Protein AF-A0A5C6ZLE7-F1 (afdb_monomer_lite)

Radius of gyration: 23.98 Å; chains: 1; bounding box: 66×65×38 Å

Sequence (116 aa):
MKNLKNLTRATLFSVCLSIPFMGLMGCSSSDDSDDINTNCGNWSDLFLSQANLYSQASQAYADDPSPANCQNFKSAGLNYIDALEGAIDCVPTANVQGFNAELDQYRAEVNALDCD

pLDDT: mean 79.89, std 19.92, range [38.03, 98.38]

Structure (mmCIF, N/CA/C/O backbone):
data_AF-A0A5C6ZLE7-F1
#
_entry.id   AF-A0A5C6ZLE7-F1
#
loop_
_atom_site.group_PDB
_atom_site.id
_atom_site.type_symbol
_atom_site.label_atom_id
_atom_site.label_alt_id
_atom_site.label_comp_id
_atom_site.label_asym_id
_atom_site.label_entity_id
_atom_site.label_seq_id
_atom_site.pdbx_PDB_ins_code
_atom_site.Cartn_x
_atom_site.Cartn_y
_atom_site.Cartn_z
_atom_site.occupancy
_atom_site.B_iso_or_equiv
_atom_site.auth_seq_id
_atom_site.auth_comp_id
_atom_site.auth_asym_id
_atom_site.auth_atom_id
_atom_site.pdbx_PDB_model_num
ATOM 1 N N . MET A 1 1 ? -47.680 50.247 -3.312 1.00 43.66 1 MET A N 1
ATOM 2 C CA . MET A 1 1 ? -47.291 48.842 -3.564 1.00 43.66 1 MET A CA 1
ATOM 3 C C . MET A 1 1 ? -48.024 47.977 -2.546 1.00 43.66 1 MET A C 1
ATOM 5 O O . MET A 1 1 ? -47.931 48.264 -1.362 1.00 43.66 1 MET A O 1
ATOM 9 N N . LYS A 1 2 ? -48.902 47.074 -3.006 1.00 41.84 2 LYS A N 1
ATOM 10 C CA . LYS A 1 2 ? -49.856 46.327 -2.165 1.00 41.84 2 LYS A CA 1
ATOM 11 C C . LYS A 1 2 ? -49.190 45.097 -1.535 1.00 41.84 2 LYS A C 1
ATOM 13 O O . LYS A 1 2 ? -48.425 44.401 -2.186 1.00 41.84 2 LYS A O 1
ATOM 18 N N . ASN A 1 3 ? -49.540 44.902 -0.269 1.00 38.03 3 ASN A N 1
ATOM 19 C CA . ASN A 1 3 ? -49.089 43.912 0.703 1.00 38.03 3 ASN A CA 1
ATOM 20 C C . ASN A 1 3 ? -49.080 42.439 0.258 1.00 38.03 3 ASN A C 1
ATOM 22 O O . ASN A 1 3 ? -49.985 41.984 -0.443 1.00 38.03 3 ASN A O 1
ATOM 26 N N . LEU A 1 4 ? -48.105 41.715 0.828 1.00 55.41 4 LEU A N 1
ATOM 27 C CA . LEU A 1 4 ? -48.042 40.263 1.017 1.00 55.41 4 LEU A CA 1
ATOM 28 C C . LEU A 1 4 ? -49.401 39.682 1.438 1.00 55.41 4 LEU A C 1
ATOM 30 O O . LEU A 1 4 ? -49.953 40.053 2.476 1.00 55.41 4 LEU A O 1
ATOM 34 N N . LYS A 1 5 ? -49.890 38.701 0.676 1.00 48.62 5 LYS A N 1
ATOM 35 C CA . LYS A 1 5 ? -50.921 37.755 1.109 1.00 48.62 5 LYS A CA 1
ATOM 36 C C . LYS A 1 5 ? -50.508 36.354 0.672 1.00 48.62 5 LYS A C 1
ATOM 38 O O . LYS A 1 5 ? -50.503 36.057 -0.514 1.00 48.62 5 LYS A O 1
ATOM 43 N N . ASN A 1 6 ? -50.140 35.545 1.660 1.00 51.91 6 ASN A N 1
ATOM 44 C CA . ASN A 1 6 ? -50.350 34.101 1.758 1.00 51.91 6 ASN A CA 1
ATOM 45 C C . ASN A 1 6 ? -50.655 33.357 0.443 1.00 51.91 6 ASN A C 1
ATOM 47 O O . ASN A 1 6 ? -51.814 33.267 0.044 1.00 51.91 6 ASN A O 1
ATOM 51 N N . LEU A 1 7 ? -49.643 32.695 -0.123 1.00 51.94 7 LEU A N 1
ATOM 52 C CA . LEU A 1 7 ? -49.847 31.452 -0.867 1.00 51.94 7 LEU A CA 1
ATOM 53 C C . LEU A 1 7 ? -49.132 30.300 -0.141 1.00 51.94 7 LEU A C 1
ATOM 55 O O . LEU A 1 7 ? -47.953 30.028 -0.328 1.00 51.94 7 LEU A O 1
ATOM 59 N N . THR A 1 8 ? -49.882 29.681 0.774 1.00 49.47 8 THR A N 1
ATOM 60 C CA . THR A 1 8 ? -50.100 28.223 0.830 1.00 49.47 8 THR A CA 1
ATOM 61 C C . THR A 1 8 ? -48.917 27.304 0.485 1.00 49.47 8 THR A C 1
ATOM 63 O O . THR A 1 8 ? -48.826 26.764 -0.610 1.00 49.47 8 THR A O 1
ATOM 66 N N . ARG A 1 9 ? -48.045 27.056 1.468 1.00 51.81 9 ARG A N 1
ATOM 67 C CA . ARG A 1 9 ? -47.909 25.792 2.240 1.00 51.81 9 ARG A CA 1
ATOM 68 C C . ARG A 1 9 ? -48.429 24.468 1.612 1.00 51.81 9 ARG A C 1
ATOM 70 O O . ARG A 1 9 ? -49.032 23.680 2.335 1.00 51.81 9 ARG A O 1
ATOM 77 N N . ALA A 1 10 ? -48.229 24.195 0.318 1.00 52.00 10 ALA A N 1
ATOM 78 C CA . ALA A 1 10 ? -48.671 22.917 -0.272 1.00 52.00 10 ALA A CA 1
ATOM 79 C C . ALA A 1 10 ? -47.882 22.371 -1.482 1.00 52.00 10 ALA A C 1
ATOM 81 O O . ALA A 1 10 ? -48.282 21.341 -2.014 1.00 52.00 10 ALA A O 1
ATOM 82 N N . THR A 1 11 ? -46.772 22.975 -1.927 1.00 54.91 11 THR A N 1
ATOM 83 C CA . THR A 1 11 ? -46.127 22.502 -3.176 1.00 54.91 11 THR A CA 1
ATOM 84 C C . THR A 1 11 ? -44.617 22.741 -3.238 1.00 54.91 11 THR A C 1
ATOM 86 O O . THR A 1 11 ? -44.093 23.265 -4.209 1.00 54.91 11 THR A O 1
ATOM 89 N N . LEU A 1 12 ? -43.891 22.341 -2.194 1.00 52.00 12 LEU A N 1
ATOM 90 C CA . LEU A 1 12 ? -42.432 22.136 -2.258 1.00 52.00 12 LEU A CA 1
ATOM 91 C C . LEU A 1 12 ? -42.065 20.796 -1.598 1.00 52.00 12 LEU A C 1
ATOM 93 O O . LEU A 1 12 ? -41.120 20.679 -0.831 1.00 52.00 12 LEU A O 1
ATOM 97 N N . PHE A 1 13 ? -42.872 19.776 -1.882 1.00 55.38 13 PHE A N 1
ATOM 98 C CA . PHE A 1 13 ? -42.475 18.376 -1.798 1.00 55.38 13 PHE A CA 1
ATOM 99 C C . PHE A 1 13 ? -42.141 17.973 -3.233 1.00 55.38 13 PHE A C 1
ATOM 101 O O . PHE A 1 13 ? -43.009 18.129 -4.087 1.00 55.38 13 PHE A O 1
ATOM 108 N N . SER A 1 14 ? -40.916 17.494 -3.478 1.00 56.31 14 SER A N 1
ATOM 109 C CA . SER A 1 14 ? -40.426 16.882 -4.734 1.00 56.31 14 SER A CA 1
ATOM 110 C C . SER A 1 14 ? -39.227 17.578 -5.395 1.00 56.31 14 SER A C 1
ATOM 112 O O . SER A 1 14 ? -39.256 17.843 -6.591 1.00 56.31 14 SER A O 1
ATOM 114 N N . VAL A 1 15 ? -38.137 17.793 -4.646 1.00 57.19 15 VAL A N 1
ATOM 115 C CA . VAL A 1 15 ? -36.763 17.752 -5.201 1.00 57.19 15 VAL A CA 1
ATOM 116 C C . VAL A 1 15 ? -35.833 17.095 -4.165 1.00 57.19 15 VAL A C 1
ATOM 118 O O . VAL A 1 15 ? -34.894 17.694 -3.661 1.00 57.19 15 VAL A O 1
ATOM 121 N N . CYS A 1 16 ? -36.149 15.854 -3.793 1.00 53.69 16 CYS A N 1
ATOM 122 C CA . CYS A 1 16 ? -35.270 14.952 -3.041 1.00 53.69 16 CYS A CA 1
ATOM 123 C C . CYS A 1 16 ? -35.321 13.584 -3.724 1.00 53.69 16 CYS A C 1
ATOM 125 O O . CYS A 1 16 ? -35.961 12.691 -3.192 1.00 53.69 16 CYS A O 1
ATOM 127 N N . LEU A 1 17 ? -34.755 13.444 -4.926 1.00 56.03 17 LEU A N 1
ATOM 128 C CA . LEU A 1 17 ? -34.300 12.159 -5.484 1.00 56.03 17 LEU A CA 1
ATOM 129 C C . LEU A 1 17 ? -33.762 12.380 -6.904 1.00 56.03 17 LEU A C 1
ATOM 131 O O . LEU A 1 17 ? -34.541 12.406 -7.848 1.00 56.03 17 LEU A O 1
ATOM 135 N N . SER A 1 18 ? -32.447 1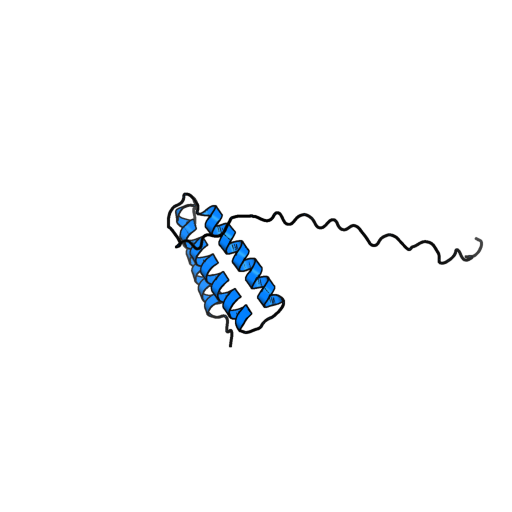2.555 -7.042 1.00 57.97 18 SER A N 1
ATOM 136 C CA . SER A 1 18 ? -31.659 12.089 -8.199 1.00 57.97 18 SER A CA 1
ATOM 137 C C . SER A 1 18 ? -30.250 12.679 -8.132 1.00 57.97 18 SER A C 1
ATOM 139 O O . SER A 1 18 ? -29.890 13.556 -8.916 1.00 57.97 18 SER A O 1
ATOM 141 N N . ILE A 1 19 ? -29.436 12.200 -7.192 1.00 65.81 19 ILE A N 1
ATOM 142 C CA . ILE A 1 19 ? -28.002 12.112 -7.466 1.00 65.81 19 ILE A CA 1
ATOM 143 C C . ILE A 1 19 ? -27.841 10.732 -8.103 1.00 65.81 19 ILE A C 1
ATOM 145 O O . ILE A 1 19 ? -28.008 9.738 -7.392 1.00 65.81 19 ILE A O 1
ATOM 149 N N . PRO A 1 20 ? -27.629 10.615 -9.426 1.00 57.97 20 PRO A N 1
ATOM 150 C CA . PRO A 1 20 ? -27.215 9.344 -9.982 1.00 57.97 20 PRO A CA 1
ATOM 151 C C . PRO A 1 20 ? -25.852 9.015 -9.374 1.00 57.97 20 PRO A C 1
ATOM 153 O O . PRO A 1 20 ? -24.869 9.718 -9.595 1.00 57.97 20 PRO A O 1
ATOM 156 N N . PHE A 1 21 ? -25.854 7.964 -8.558 1.00 59.59 21 PHE A N 1
ATOM 157 C CA . PHE A 1 21 ? -24.700 7.195 -8.123 1.00 59.59 21 PHE A CA 1
ATOM 158 C C . PHE A 1 21 ? -23.900 6.836 -9.383 1.00 59.59 21 PHE A C 1
ATOM 160 O O . PHE A 1 21 ? -24.257 5.916 -10.120 1.00 59.59 21 PHE A O 1
ATOM 167 N N . MET A 1 22 ? -22.909 7.670 -9.714 1.00 57.09 22 MET A N 1
ATOM 168 C CA . MET A 1 22 ? -21.996 7.422 -10.823 1.00 57.09 22 MET A CA 1
ATOM 169 C C . MET A 1 22 ? -21.303 6.098 -10.543 1.00 57.09 22 MET A C 1
ATOM 171 O O . MET A 1 22 ? -20.815 5.864 -9.440 1.00 57.09 22 MET A O 1
ATOM 175 N N . GLY A 1 23 ? -21.386 5.215 -11.535 1.00 54.94 23 GLY A N 1
ATOM 176 C CA . GLY A 1 23 ? -21.125 3.800 -11.389 1.00 54.94 23 GLY A CA 1
ATOM 177 C C . GLY A 1 23 ? -19.780 3.521 -10.743 1.00 54.94 23 GLY A C 1
ATOM 178 O O . GLY A 1 23 ? -18.739 3.988 -11.200 1.00 54.94 23 GLY A O 1
ATOM 179 N N . LEU A 1 24 ? -19.838 2.673 -9.722 1.00 52.28 24 LEU A N 1
ATOM 180 C CA . LEU A 1 24 ? -18.772 1.747 -9.401 1.00 52.28 24 LEU A CA 1
ATOM 181 C C . LEU A 1 24 ? -18.469 0.965 -10.685 1.00 52.28 24 LEU A C 1
ATOM 183 O O . LEU A 1 24 ? -19.144 -0.013 -11.007 1.00 52.28 24 LEU A O 1
ATOM 187 N N . MET A 1 25 ? -17.490 1.427 -11.463 1.00 49.75 25 MET A N 1
ATOM 188 C CA . MET A 1 25 ? -16.789 0.544 -12.382 1.00 49.75 25 MET A CA 1
ATOM 189 C C . MET A 1 25 ? -16.038 -0.442 -11.495 1.00 49.75 25 MET A C 1
ATOM 191 O O . MET A 1 25 ? -14.919 -0.185 -11.062 1.00 49.75 25 MET A O 1
ATOM 195 N N . GLY A 1 26 ? -16.719 -1.534 -11.149 1.00 48.69 26 GLY A N 1
ATOM 196 C CA . GLY A 1 26 ? -16.090 -2.696 -10.558 1.00 48.69 26 GLY A CA 1
ATOM 197 C C . GLY A 1 26 ? -15.046 -3.200 -11.542 1.00 48.69 26 GLY A C 1
ATOM 198 O O . GLY A 1 26 ? -15.386 -3.692 -12.617 1.00 48.69 26 GLY A O 1
ATOM 199 N N . CYS A 1 27 ? -13.776 -3.044 -11.184 1.00 49.69 27 CYS A N 1
ATOM 200 C CA . CYS A 1 27 ? -12.713 -3.839 -11.766 1.00 49.69 27 CYS A CA 1
ATOM 201 C C . CYS A 1 27 ? -12.923 -5.264 -11.236 1.00 49.69 27 CYS A C 1
ATOM 203 O O . CYS A 1 27 ? -12.643 -5.558 -10.078 1.00 49.69 27 CYS A O 1
ATOM 205 N N . SER A 1 28 ? -13.558 -6.110 -12.044 1.00 60.72 28 SER A N 1
ATOM 206 C CA . SER A 1 28 ? -13.678 -7.537 -11.771 1.00 60.72 28 SER A CA 1
ATOM 207 C C . SER A 1 28 ? -12.459 -8.234 -12.366 1.00 60.72 28 SER A C 1
ATOM 209 O O . SER A 1 28 ? -12.337 -8.303 -13.583 1.00 60.72 28 SER A O 1
ATOM 211 N N . SER A 1 29 ? -11.608 -8.763 -11.492 1.00 47.66 29 SER A N 1
ATOM 212 C CA . SER A 1 29 ? -10.749 -9.930 -11.730 1.00 47.66 29 SER A CA 1
ATOM 213 C C . SER A 1 29 ? -10.737 -10.683 -10.402 1.00 47.66 29 SER A C 1
ATOM 215 O O . SER A 1 29 ? -10.300 -10.139 -9.397 1.00 47.66 29 SER A O 1
ATOM 217 N N . SER A 1 30 ? -11.617 -11.678 -10.268 1.00 49.19 30 SER A N 1
ATOM 218 C CA . SER A 1 30 ? -11.292 -13.111 -10.360 1.00 49.19 30 SER A CA 1
ATOM 219 C C . SER A 1 30 ? -10.174 -13.495 -9.395 1.00 49.19 30 SER A C 1
ATOM 221 O O . SER A 1 30 ? -9.028 -13.107 -9.594 1.00 49.19 30 SER A O 1
ATOM 223 N N . ASP A 1 31 ? -10.582 -14.227 -8.355 1.00 63.69 31 ASP A N 1
ATOM 224 C CA . ASP A 1 31 ? -9.728 -14.938 -7.409 1.00 63.69 31 ASP A CA 1
ATOM 225 C C . ASP A 1 31 ? -8.627 -15.688 -8.155 1.00 63.69 31 ASP A C 1
ATOM 227 O O . ASP A 1 31 ? -8.931 -16.553 -8.969 1.00 63.69 31 ASP A O 1
ATOM 231 N N . ASP A 1 32 ? -7.381 -15.368 -7.833 1.00 45.34 32 ASP A N 1
ATOM 232 C CA . ASP A 1 32 ? -6.346 -16.364 -7.594 1.00 45.34 32 ASP A CA 1
ATOM 233 C C . ASP A 1 32 ? -5.286 -15.714 -6.698 1.00 45.34 32 ASP A C 1
ATOM 235 O O . ASP A 1 32 ? -4.710 -14.662 -6.991 1.00 45.34 32 ASP A O 1
ATOM 239 N N . SER A 1 33 ? -5.107 -16.307 -5.521 1.00 56.38 33 SER A N 1
ATOM 240 C CA . SER A 1 33 ? -4.028 -15.989 -4.598 1.00 56.38 33 SER A CA 1
ATOM 241 C C . SER A 1 33 ? -2.733 -16.546 -5.176 1.00 56.38 33 SER A C 1
ATOM 243 O O . SER A 1 33 ? -2.332 -17.656 -4.828 1.00 56.38 33 SER A O 1
ATOM 245 N N . ASP A 1 34 ? -2.116 -15.791 -6.076 1.00 43.50 34 ASP A N 1
ATOM 246 C CA . ASP A 1 34 ? -0.844 -16.156 -6.677 1.00 43.50 34 ASP A CA 1
ATOM 247 C C . ASP A 1 34 ? 0.295 -15.323 -6.088 1.00 43.50 34 ASP A C 1
ATOM 249 O O . ASP A 1 34 ? 0.241 -14.094 -6.007 1.00 43.50 34 ASP A O 1
ATOM 253 N N . ASP A 1 35 ? 1.318 -16.063 -5.661 1.00 48.16 35 ASP A N 1
ATOM 254 C CA . ASP A 1 35 ? 2.692 -15.637 -5.410 1.00 48.16 35 ASP A CA 1
ATOM 255 C C . ASP A 1 35 ? 3.066 -14.451 -6.315 1.00 48.16 35 ASP A C 1
ATOM 257 O O . ASP A 1 35 ? 2.804 -14.502 -7.522 1.00 48.16 35 ASP A O 1
ATOM 261 N N . ILE A 1 36 ? 3.668 -13.394 -5.753 1.00 54.91 36 ILE A N 1
ATOM 262 C CA . ILE A 1 36 ? 4.099 -12.197 -6.495 1.00 54.91 36 ILE A CA 1
ATOM 263 C C . ILE A 1 36 ? 5.170 -12.626 -7.506 1.00 54.91 36 ILE A C 1
ATOM 265 O O . ILE A 1 36 ? 6.373 -12.643 -7.249 1.00 54.91 36 ILE A O 1
ATOM 269 N N . ASN A 1 37 ? 4.701 -13.058 -8.671 1.00 50.66 37 ASN A N 1
ATOM 270 C CA . ASN A 1 37 ? 5.507 -13.512 -9.779 1.00 50.66 37 ASN A CA 1
ATOM 271 C C . ASN A 1 37 ? 6.023 -12.270 -10.499 1.00 50.66 37 ASN A C 1
ATOM 273 O O . ASN A 1 37 ? 5.246 -11.438 -10.964 1.00 50.66 37 ASN A O 1
ATOM 277 N N . THR A 1 38 ? 7.341 -12.171 -10.631 1.00 56.81 38 THR A N 1
ATOM 278 C CA . THR A 1 38 ? 8.098 -11.102 -11.308 1.00 56.81 38 THR A CA 1
ATOM 279 C C . THR A 1 38 ? 7.890 -11.088 -12.836 1.00 56.81 38 THR A C 1
ATOM 281 O O . THR A 1 38 ? 8.750 -10.661 -13.605 1.00 56.81 38 THR A O 1
ATOM 284 N N . ASN A 1 39 ? 6.752 -11.592 -13.318 1.00 67.25 39 ASN A N 1
ATOM 285 C CA . ASN A 1 39 ? 6.422 -11.687 -14.728 1.00 67.25 39 ASN A CA 1
ATOM 286 C C . ASN A 1 39 ? 5.646 -10.441 -15.167 1.00 67.25 39 ASN A C 1
ATOM 288 O O . ASN A 1 39 ? 4.471 -10.271 -14.856 1.00 67.25 39 ASN A O 1
ATOM 292 N N . CYS A 1 40 ? 6.274 -9.593 -15.979 1.00 79.31 40 CYS A N 1
ATOM 293 C CA . CYS A 1 40 ? 5.662 -8.376 -16.517 1.00 79.31 40 CYS A CA 1
ATOM 294 C C . CYS A 1 40 ? 4.427 -8.598 -17.411 1.00 79.31 40 CYS A C 1
ATOM 296 O O . CYS A 1 40 ? 3.881 -7.634 -17.943 1.00 79.31 40 CYS A O 1
ATOM 298 N N . GLY A 1 41 ? 3.973 -9.838 -17.600 1.00 81.88 41 GLY A N 1
ATOM 299 C CA . GLY A 1 41 ? 2.742 -10.151 -18.320 1.00 81.88 41 GLY A CA 1
ATOM 300 C C . GLY A 1 41 ? 1.457 -9.712 -17.608 1.00 81.88 41 GLY A C 1
ATOM 301 O O . GLY A 1 41 ? 0.478 -9.440 -18.296 1.00 81.88 41 GLY A O 1
ATOM 302 N N . ASN A 1 42 ? 1.447 -9.621 -16.272 1.00 85.44 42 ASN A N 1
ATOM 303 C CA . ASN A 1 42 ? 0.239 -9.328 -15.482 1.00 85.44 42 ASN A CA 1
ATOM 304 C C . ASN A 1 42 ? 0.453 -8.301 -14.354 1.00 85.44 42 ASN A C 1
ATOM 306 O O . ASN A 1 42 ? -0.387 -8.193 -13.460 1.00 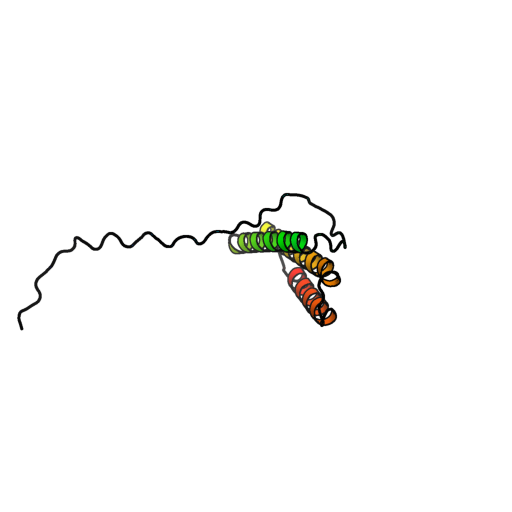85.44 42 ASN A O 1
ATOM 310 N N . TRP A 1 43 ? 1.541 -7.520 -14.389 1.00 85.94 43 TRP A N 1
ATOM 311 C CA . TRP A 1 43 ? 1.867 -6.564 -13.318 1.00 85.94 43 TRP A CA 1
ATOM 312 C C . TRP A 1 43 ? 0.728 -5.570 -13.042 1.00 85.94 43 TRP A C 1
ATOM 314 O O . TRP A 1 43 ? 0.477 -5.229 -11.889 1.00 85.94 43 TRP A O 1
ATOM 324 N N . SER A 1 44 ? 0.009 -5.131 -14.083 1.00 87.75 44 SER A N 1
ATOM 325 C CA . SER A 1 44 ? -1.093 -4.176 -13.945 1.00 87.75 44 SER A CA 1
ATOM 326 C C . SER A 1 44 ? -2.280 -4.773 -13.200 1.00 87.75 44 SER A C 1
ATOM 328 O O . SER A 1 44 ? -2.885 -4.091 -12.379 1.00 87.75 44 SER A O 1
ATOM 330 N N . ASP A 1 45 ? -2.593 -6.042 -13.457 1.00 88.94 45 ASP A N 1
ATOM 331 C CA . ASP A 1 45 ? -3.718 -6.730 -12.827 1.00 88.94 45 ASP A CA 1
ATOM 332 C C . ASP A 1 45 ? -3.407 -7.035 -11.359 1.00 88.94 45 ASP A C 1
ATOM 334 O O . ASP A 1 45 ? -4.252 -6.812 -10.492 1.00 88.94 45 ASP A O 1
ATOM 338 N N . LEU A 1 46 ? -2.171 -7.458 -11.064 1.00 85.38 46 LEU A N 1
ATOM 339 C CA . LEU A 1 46 ? -1.695 -7.675 -9.695 1.00 85.38 46 LEU A CA 1
ATOM 340 C C . LEU A 1 46 ? -1.738 -6.379 -8.878 1.00 85.38 46 LEU A C 1
ATOM 342 O O . LEU A 1 46 ? -2.313 -6.350 -7.789 1.00 85.38 46 LEU A O 1
ATOM 346 N N . PHE A 1 47 ? -1.197 -5.292 -9.433 1.00 88.25 47 PHE A N 1
ATOM 347 C CA . PHE A 1 47 ? -1.243 -3.969 -8.817 1.00 88.25 47 PHE A CA 1
ATOM 348 C C . PHE A 1 47 ? -2.685 -3.506 -8.553 1.00 88.25 47 PHE A C 1
ATOM 350 O O . PHE A 1 47 ? -3.000 -3.087 -7.439 1.00 88.25 47 PHE A O 1
ATOM 357 N N . LEU A 1 48 ? -3.578 -3.606 -9.547 1.00 92.12 48 LEU A N 1
ATOM 358 C CA . LEU A 1 48 ? -4.978 -3.188 -9.408 1.00 92.12 48 LEU A CA 1
ATOM 359 C C . LEU A 1 48 ? -5.735 -4.033 -8.379 1.00 92.12 48 LEU A C 1
ATOM 361 O O . LEU A 1 48 ? -6.527 -3.491 -7.603 1.00 92.12 48 LEU A O 1
ATOM 365 N N . SER A 1 49 ? -5.476 -5.342 -8.350 1.00 94.31 49 SER A N 1
ATOM 366 C CA . SER A 1 49 ? -6.070 -6.260 -7.379 1.00 94.31 49 SER A CA 1
ATOM 367 C C . SER A 1 49 ? -5.687 -5.867 -5.949 1.00 94.31 49 SER A C 1
ATOM 369 O O . SER A 1 49 ? -6.566 -5.631 -5.112 1.00 94.31 49 SER A O 1
ATOM 371 N N . GLN A 1 50 ? -4.391 -5.664 -5.682 1.00 95.31 50 GLN A N 1
ATOM 372 C CA . GLN A 1 50 ? -3.934 -5.254 -4.351 1.00 95.31 50 GLN A CA 1
ATOM 373 C C . GLN A 1 50 ? -4.385 -3.834 -3.979 1.00 95.31 50 GLN A C 1
ATOM 375 O O . GLN A 1 50 ? -4.761 -3.600 -2.831 1.00 95.31 50 GLN A O 1
ATOM 380 N N . ALA A 1 51 ? -4.448 -2.897 -4.934 1.00 95.81 51 ALA A N 1
ATOM 381 C CA . ALA A 1 51 ? -4.980 -1.553 -4.690 1.00 95.81 51 ALA A CA 1
ATOM 382 C C . ALA A 1 51 ? -6.441 -1.593 -4.207 1.00 95.81 51 ALA A C 1
ATOM 384 O O . ALA A 1 51 ? -6.828 -0.873 -3.282 1.00 95.81 51 ALA A O 1
ATOM 385 N N . ASN A 1 52 ? -7.259 -2.457 -4.816 1.00 97.38 52 ASN A N 1
ATOM 386 C CA . ASN A 1 52 ? -8.656 -2.631 -4.437 1.00 97.38 52 ASN A CA 1
ATOM 387 C C . ASN A 1 52 ? -8.799 -3.286 -3.054 1.00 97.38 52 ASN A C 1
ATOM 389 O O . ASN A 1 52 ? -9.648 -2.869 -2.263 1.00 97.38 52 ASN A O 1
ATOM 393 N N . LEU A 1 53 ? -7.973 -4.287 -2.736 1.00 97.56 53 LEU A N 1
ATOM 394 C CA . LEU A 1 53 ? -7.948 -4.908 -1.406 1.00 97.56 53 LEU A CA 1
ATOM 395 C C . LEU A 1 53 ? -7.533 -3.904 -0.326 1.00 97.56 53 LEU A C 1
ATOM 397 O O . LEU A 1 53 ? -8.203 -3.796 0.703 1.00 97.56 53 LEU A O 1
ATOM 401 N N . TYR A 1 54 ? -6.496 -3.107 -0.587 1.00 97.94 54 TYR A N 1
ATOM 402 C CA . TYR A 1 54 ? -6.059 -2.051 0.320 1.00 97.94 54 TYR A CA 1
ATOM 403 C C . TYR A 1 54 ? -7.141 -0.983 0.536 1.00 97.94 54 TYR A C 1
ATOM 405 O O . TYR A 1 54 ? -7.420 -0.604 1.675 1.00 97.94 54 TYR A O 1
ATOM 413 N N . SER A 1 55 ? -7.827 -0.548 -0.528 1.00 97.94 55 SER A N 1
ATOM 414 C CA . SER A 1 55 ? -8.935 0.413 -0.426 1.00 97.94 55 SER A CA 1
ATOM 415 C C . SER A 1 55 ? -10.115 -0.120 0.396 1.00 97.94 55 SER A C 1
ATOM 417 O O . SER A 1 55 ? -10.702 0.624 1.186 1.00 97.94 55 SER A O 1
ATOM 419 N N . GLN A 1 56 ? -10.457 -1.402 0.246 1.00 98.19 56 GLN A N 1
ATOM 420 C CA . GLN A 1 56 ? -11.506 -2.046 1.042 1.00 98.19 56 GLN A CA 1
ATOM 421 C C . GLN A 1 56 ? -11.106 -2.168 2.514 1.00 98.19 56 GLN A C 1
ATOM 423 O O . GLN A 1 56 ? -11.898 -1.830 3.392 1.00 98.19 56 GLN A O 1
ATOM 428 N N . ALA A 1 57 ? -9.873 -2.597 2.795 1.00 97.94 57 ALA A N 1
ATOM 429 C CA . ALA A 1 57 ? -9.373 -2.705 4.163 1.00 97.94 57 ALA A CA 1
ATOM 430 C C . ALA A 1 57 ? -9.287 -1.330 4.850 1.00 97.94 57 ALA A C 1
ATOM 432 O O . ALA A 1 57 ? -9.612 -1.208 6.029 1.00 97.94 57 ALA A O 1
ATOM 433 N N . SER A 1 58 ? -8.928 -0.284 4.096 1.00 97.81 58 SER A N 1
ATOM 434 C CA . SER A 1 58 ? -8.931 1.104 4.569 1.00 97.81 58 SER A CA 1
ATOM 435 C C . SER A 1 58 ? -10.326 1.568 4.985 1.00 97.81 58 SER A C 1
ATOM 437 O O . SER A 1 58 ? -10.484 2.126 6.068 1.00 97.81 58 SER A O 1
ATOM 439 N N . GLN A 1 59 ? -11.342 1.297 4.159 1.00 98.25 59 GLN A N 1
ATOM 440 C CA . GLN A 1 59 ? -12.735 1.616 4.484 1.00 98.25 59 GLN A CA 1
ATOM 441 C C . GLN A 1 59 ? -13.219 0.830 5.705 1.00 98.25 59 GLN A C 1
ATOM 443 O O . GLN A 1 59 ? -13.770 1.425 6.624 1.00 98.25 59 GLN A O 1
ATOM 448 N N . ALA A 1 60 ? -12.936 -0.475 5.769 1.00 98.31 60 ALA A N 1
ATOM 449 C CA . ALA A 1 60 ? -13.315 -1.308 6.909 1.00 98.31 60 ALA A CA 1
ATOM 450 C C . ALA A 1 60 ? -12.713 -0.804 8.232 1.00 98.31 60 ALA A C 1
ATOM 452 O O . ALA A 1 60 ? -13.409 -0.762 9.242 1.00 98.31 60 ALA A O 1
ATOM 453 N N . TYR A 1 61 ? -11.445 -0.379 8.226 1.00 98.19 61 TYR A N 1
ATOM 454 C CA . TYR A 1 61 ? -10.803 0.204 9.405 1.00 98.19 61 TYR A CA 1
ATOM 455 C C . TYR A 1 61 ? -11.346 1.596 9.759 1.00 98.19 61 TYR A C 1
ATOM 457 O O . TYR A 1 61 ? -11.488 1.919 10.936 1.00 98.19 61 TYR A O 1
ATOM 465 N N . ALA A 1 62 ? -11.681 2.416 8.760 1.00 97.94 62 ALA A N 1
ATOM 466 C CA . ALA A 1 62 ? -12.305 3.717 8.989 1.00 97.94 62 ALA A CA 1
ATOM 467 C C . ALA A 1 62 ? -13.716 3.592 9.594 1.00 97.94 62 ALA A C 1
ATOM 469 O O . ALA A 1 62 ? -14.086 4.399 10.448 1.00 97.94 62 ALA A O 1
ATOM 470 N N . ASP A 1 63 ? -14.479 2.585 9.163 1.00 98.38 63 ASP A N 1
ATOM 471 C CA . ASP A 1 63 ? -15.831 2.309 9.653 1.00 98.38 63 ASP A CA 1
ATOM 472 C C . ASP A 1 63 ? -15.820 1.646 11.042 1.00 98.38 63 ASP A C 1
ATOM 474 O O . ASP A 1 63 ? -16.637 1.988 11.901 1.00 98.38 63 ASP A O 1
ATOM 478 N N . ASP A 1 64 ? -14.890 0.716 11.276 1.00 98.06 64 ASP A N 1
ATOM 479 C CA . ASP A 1 64 ? -14.684 0.034 12.555 1.00 98.06 64 ASP A CA 1
ATOM 480 C C . ASP A 1 64 ? -13.179 -0.112 12.855 1.00 98.06 64 ASP A C 1
ATOM 482 O O . ASP A 1 64 ? -12.537 -1.038 12.344 1.00 98.06 64 ASP A O 1
ATOM 486 N N . PRO A 1 65 ? -12.602 0.747 13.716 1.00 96.88 65 PRO A N 1
ATOM 487 C CA . PRO A 1 65 ? -11.182 0.721 14.049 1.00 96.88 65 PRO A CA 1
ATOM 488 C C . PRO A 1 65 ? -10.838 -0.353 15.093 1.00 96.88 65 PRO A C 1
ATOM 490 O O . PRO A 1 65 ? -10.089 -0.112 16.039 1.00 96.88 65 PRO A O 1
ATOM 493 N N . SER A 1 66 ? -11.406 -1.550 14.953 1.00 97.81 66 SER A N 1
ATOM 494 C CA . SER A 1 66 ? -11.077 -2.696 15.795 1.00 97.81 66 SER A CA 1
ATOM 495 C C . SER A 1 66 ? -9.662 -3.221 15.496 1.00 97.81 66 SER A C 1
ATOM 497 O O . SER A 1 66 ? -9.183 -3.087 14.364 1.00 97.81 66 SER A O 1
ATOM 499 N N . PRO A 1 67 ? -8.993 -3.891 16.459 1.00 98.12 67 PRO A N 1
ATOM 500 C CA . PRO A 1 67 ? -7.683 -4.511 16.232 1.00 98.12 67 PRO A CA 1
ATOM 501 C C . PRO A 1 67 ? -7.649 -5.417 14.996 1.00 98.12 67 PRO A C 1
ATOM 503 O O . PRO A 1 67 ? -6.696 -5.397 14.225 1.00 98.12 67 PRO A O 1
ATOM 506 N N . ALA A 1 68 ? -8.727 -6.167 14.747 1.00 98.00 68 ALA A N 1
ATOM 507 C CA . ALA A 1 68 ? -8.839 -7.034 13.577 1.00 98.00 68 ALA A CA 1
ATOM 508 C C . ALA A 1 68 ? -8.809 -6.245 12.256 1.00 98.00 68 ALA A C 1
ATOM 510 O O . ALA A 1 68 ? -8.069 -6.611 11.341 1.00 98.00 68 ALA A O 1
ATOM 511 N N . ASN A 1 69 ? -9.564 -5.146 12.160 1.00 98.25 69 ASN A N 1
ATOM 512 C CA . ASN A 1 69 ? -9.571 -4.312 10.959 1.00 98.25 69 ASN A CA 1
ATOM 513 C C . ASN A 1 69 ? -8.273 -3.513 10.807 1.00 98.25 69 ASN A C 1
ATOM 515 O O . ASN A 1 69 ? -7.810 -3.347 9.681 1.00 98.25 69 ASN A O 1
ATOM 519 N N . CYS A 1 70 ? -7.644 -3.094 11.911 1.00 98.25 70 CYS A N 1
ATOM 520 C CA . CYS A 1 70 ? -6.313 -2.485 11.889 1.00 98.25 70 CYS A CA 1
ATOM 521 C C . CYS A 1 70 ? -5.273 -3.446 11.300 1.00 98.25 70 CYS A C 1
ATOM 523 O O . CYS A 1 70 ? -4.546 -3.085 10.375 1.00 98.25 70 CYS A O 1
ATOM 525 N N . GLN A 1 71 ? -5.244 -4.698 11.772 1.00 98.19 71 GLN A N 1
ATOM 526 C CA . GLN A 1 71 ? -4.325 -5.720 11.260 1.00 98.19 71 GLN A CA 1
ATOM 527 C C . GLN A 1 71 ? -4.600 -6.052 9.789 1.00 98.19 71 GLN A C 1
AT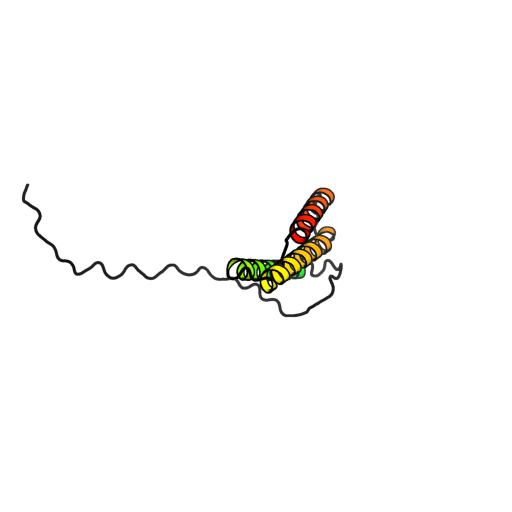OM 529 O O . GLN A 1 71 ? -3.664 -6.191 9.002 1.00 98.19 71 GLN A O 1
ATOM 534 N N . ASN A 1 72 ? -5.874 -6.124 9.391 1.00 98.00 72 ASN A N 1
ATOM 535 C CA . ASN A 1 72 ? -6.248 -6.326 7.993 1.00 98.00 72 ASN A CA 1
ATOM 536 C C . ASN A 1 72 ? -5.786 -5.156 7.106 1.00 98.00 72 ASN A C 1
ATOM 538 O O . ASN A 1 72 ? -5.196 -5.372 6.051 1.00 98.00 72 ASN A O 1
ATOM 542 N N . PHE A 1 73 ? -5.991 -3.916 7.556 1.00 97.94 73 P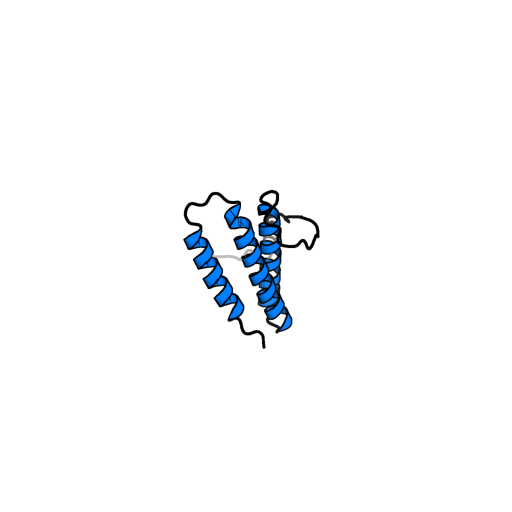HE A N 1
ATOM 543 C CA . PHE A 1 73 ? -5.518 -2.716 6.867 1.00 97.94 73 PHE A CA 1
ATOM 544 C C . PHE A 1 73 ? -3.992 -2.692 6.734 1.00 97.94 73 PHE A C 1
ATOM 546 O O . PHE A 1 73 ? -3.477 -2.468 5.636 1.00 97.94 73 PHE A O 1
ATOM 553 N N . LYS A 1 74 ? -3.271 -3.009 7.815 1.00 98.06 74 LYS A N 1
ATOM 554 C CA . LYS A 1 74 ? -1.809 -3.128 7.826 1.00 98.06 74 LYS A CA 1
ATOM 555 C C . LYS A 1 74 ? -1.319 -4.175 6.826 1.00 98.06 74 LYS A C 1
ATOM 557 O O . LYS A 1 74 ? -0.465 -3.877 5.995 1.00 98.06 74 LYS A O 1
ATOM 562 N N . SER A 1 75 ? -1.886 -5.381 6.865 1.00 97.69 75 SER A N 1
ATOM 563 C CA . SER A 1 75 ? -1.514 -6.464 5.950 1.00 97.69 75 SER A CA 1
ATOM 564 C C . SER A 1 75 ? -1.811 -6.114 4.492 1.00 97.69 75 SER A C 1
ATOM 566 O O . SER A 1 75 ? -0.967 -6.347 3.631 1.00 97.69 75 SER A O 1
ATOM 568 N N . ALA A 1 76 ? -2.981 -5.538 4.204 1.00 97.75 76 ALA A N 1
ATOM 569 C CA . ALA A 1 76 ? -3.344 -5.137 2.849 1.00 97.75 76 ALA A CA 1
ATOM 570 C C . ALA A 1 76 ? -2.429 -4.020 2.318 1.00 97.75 76 ALA A C 1
ATOM 572 O O . ALA A 1 76 ? -2.086 -4.020 1.138 1.00 97.75 76 ALA A O 1
ATOM 573 N N . GLY A 1 77 ? -1.990 -3.103 3.189 1.00 96.94 77 GLY A N 1
ATOM 574 C CA . GLY A 1 77 ? -1.012 -2.071 2.846 1.00 96.94 77 GLY A CA 1
ATOM 575 C C . GLY A 1 77 ? 0.345 -2.657 2.461 1.00 96.94 77 GLY A C 1
ATOM 576 O O . GLY A 1 77 ? 0.898 -2.278 1.433 1.00 96.94 77 GLY A O 1
ATOM 577 N N . LEU A 1 78 ? 0.855 -3.628 3.227 1.00 97.31 78 LEU A N 1
ATOM 578 C CA . LEU A 1 78 ? 2.118 -4.306 2.904 1.00 97.31 78 LEU A CA 1
ATOM 579 C C . LEU A 1 78 ? 2.037 -5.071 1.575 1.00 97.31 78 LEU A C 1
ATOM 581 O O . LEU A 1 78 ? 2.920 -4.909 0.739 1.00 97.31 78 LEU A O 1
ATOM 585 N N . ASN A 1 79 ? 0.949 -5.807 1.332 1.00 96.06 79 ASN A N 1
ATOM 586 C CA . ASN A 1 79 ? 0.757 -6.530 0.069 1.00 96.06 79 ASN A CA 1
ATOM 587 C C . ASN A 1 79 ? 0.680 -5.582 -1.140 1.00 96.06 79 ASN A C 1
ATOM 589 O O . ASN A 1 79 ? 1.161 -5.900 -2.228 1.00 96.06 79 ASN A O 1
ATOM 593 N N . TYR A 1 80 ? 0.075 -4.405 -0.961 1.00 95.31 80 TYR A N 1
ATOM 594 C CA . TYR A 1 80 ? 0.025 -3.382 -2.002 1.00 95.31 80 TYR A CA 1
ATOM 595 C C . TYR A 1 80 ? 1.412 -2.806 -2.319 1.00 95.31 80 TYR A C 1
ATOM 597 O O . TYR A 1 80 ? 1.734 -2.608 -3.492 1.00 95.31 80 TYR A O 1
ATOM 605 N N . ILE A 1 81 ? 2.251 -2.596 -1.299 1.00 95.56 81 ILE A N 1
ATOM 606 C CA . ILE A 1 81 ? 3.652 -2.189 -1.478 1.00 95.56 81 ILE A CA 1
ATOM 607 C C . ILE A 1 81 ? 4.433 -3.279 -2.218 1.00 95.56 81 ILE A C 1
ATOM 609 O O . ILE A 1 81 ? 5.100 -2.969 -3.201 1.00 95.56 81 ILE A O 1
ATOM 613 N N . ASP A 1 82 ? 4.295 -4.545 -1.818 1.00 93.44 82 ASP A N 1
ATOM 614 C CA . ASP A 1 82 ? 4.978 -5.665 -2.480 1.00 93.44 82 ASP A CA 1
ATOM 615 C C . ASP A 1 82 ? 4.587 -5.766 -3.972 1.00 93.44 82 ASP A C 1
ATOM 617 O O . ASP A 1 82 ? 5.431 -6.003 -4.838 1.00 93.44 82 ASP A O 1
ATOM 621 N N . ALA A 1 83 ? 3.311 -5.536 -4.307 1.00 92.19 83 ALA A N 1
ATOM 622 C CA . ALA A 1 83 ? 2.854 -5.520 -5.697 1.00 92.19 83 ALA A CA 1
ATOM 623 C C . ALA A 1 83 ? 3.427 -4.341 -6.504 1.00 92.19 83 ALA A C 1
ATOM 625 O O . ALA A 1 83 ? 3.734 -4.500 -7.687 1.00 92.19 83 ALA A O 1
ATOM 626 N N . LEU A 1 84 ? 3.590 -3.170 -5.881 1.00 91.38 84 LEU A N 1
ATOM 627 C CA . LEU A 1 84 ? 4.243 -2.011 -6.498 1.00 91.38 84 LEU A CA 1
ATOM 628 C C . LEU A 1 84 ? 5.732 -2.268 -6.755 1.00 91.38 84 LEU A C 1
ATOM 630 O O . LEU A 1 84 ? 6.221 -1.954 -7.842 1.00 91.38 84 LEU A O 1
ATOM 634 N N . GLU A 1 85 ? 6.429 -2.880 -5.797 1.00 90.69 85 GLU A N 1
ATOM 635 C CA . GLU A 1 85 ? 7.828 -3.297 -5.948 1.00 90.69 85 GLU A CA 1
ATOM 636 C C . GLU A 1 85 ? 7.977 -4.323 -7.080 1.00 90.69 85 GLU A C 1
ATOM 638 O O . GLU A 1 85 ? 8.838 -4.168 -7.942 1.00 90.69 85 GLU A O 1
ATOM 643 N N . GLY A 1 86 ? 7.094 -5.324 -7.154 1.00 87.75 86 GLY A N 1
ATOM 644 C CA . GLY A 1 86 ? 7.103 -6.312 -8.239 1.00 87.75 86 GLY A CA 1
ATOM 645 C C . GLY A 1 86 ? 6.772 -5.727 -9.620 1.00 87.75 86 GLY A C 1
ATOM 646 O O . GLY A 1 86 ? 7.214 -6.255 -10.641 1.00 87.75 86 GLY A O 1
ATOM 647 N N . ALA A 1 87 ? 6.014 -4.628 -9.672 1.00 88.75 87 ALA A N 1
ATOM 648 C CA . ALA A 1 87 ? 5.646 -3.956 -10.914 1.00 88.75 87 ALA A CA 1
ATOM 649 C C . ALA A 1 87 ? 6.711 -2.974 -11.426 1.00 88.75 87 ALA A C 1
ATOM 651 O O . ALA A 1 87 ? 6.721 -2.666 -12.621 1.00 88.75 87 ALA A O 1
ATOM 652 N N . ILE A 1 88 ? 7.596 -2.463 -10.562 1.00 88.38 88 ILE A N 1
ATOM 653 C CA . ILE A 1 88 ? 8.491 -1.355 -10.924 1.00 88.38 88 ILE A CA 1
ATOM 654 C C . ILE A 1 88 ? 9.473 -1.722 -12.041 1.00 88.38 88 ILE A C 1
ATOM 656 O O . ILE A 1 88 ? 9.745 -0.901 -12.917 1.00 88.38 88 ILE A O 1
ATOM 660 N N . ASP A 1 89 ? 9.922 -2.976 -12.068 1.00 84.50 89 ASP A N 1
ATOM 661 C CA . ASP A 1 89 ? 10.812 -3.503 -13.106 1.00 84.50 89 ASP A CA 1
ATOM 662 C C . ASP A 1 89 ? 10.103 -3.662 -14.464 1.00 84.50 89 ASP A C 1
ATOM 664 O O . ASP A 1 89 ? 10.745 -3.755 -15.513 1.00 84.50 89 ASP A O 1
ATOM 668 N N . CYS A 1 90 ? 8.770 -3.655 -14.461 1.00 86.38 90 CYS A N 1
ATOM 669 C CA . CYS A 1 90 ? 7.929 -3.822 -15.641 1.00 86.38 90 CYS A CA 1
ATOM 670 C C . CYS A 1 90 ? 7.465 -2.498 -16.256 1.00 86.38 90 CYS A C 1
ATOM 672 O O . CYS A 1 90 ? 6.998 -2.478 -17.400 1.00 86.38 90 CYS A O 1
ATOM 674 N N . VAL A 1 91 ? 7.593 -1.389 -15.523 1.00 84.38 91 VAL A N 1
ATOM 675 C CA . VAL A 1 91 ? 7.180 -0.059 -15.971 1.00 84.38 91 VAL A CA 1
ATOM 676 C C . VAL A 1 91 ? 8.415 0.749 -16.370 1.00 84.38 91 VAL A C 1
ATOM 678 O O . VAL A 1 91 ? 9.279 1.001 -15.532 1.00 84.38 91 VAL A O 1
ATOM 681 N N . PRO A 1 92 ? 8.516 1.233 -17.623 1.00 81.94 92 PRO A N 1
ATOM 682 C CA . PRO A 1 92 ? 9.609 2.112 -18.022 1.00 81.94 92 PRO A CA 1
ATOM 683 C C . PRO A 1 92 ? 9.530 3.437 -17.249 1.00 81.94 92 PRO A C 1
ATOM 685 O O . PRO A 1 92 ? 8.773 4.338 -17.612 1.00 81.94 92 PRO A O 1
ATOM 688 N N . THR A 1 93 ? 10.310 3.564 -16.175 1.00 82.81 93 THR A N 1
ATOM 689 C CA . THR A 1 93 ? 10.371 4.770 -15.342 1.00 82.81 93 THR A CA 1
ATOM 690 C C . THR A 1 93 ? 11.795 5.303 -15.243 1.00 82.81 93 THR A C 1
ATOM 692 O O . THR A 1 93 ? 12.764 4.555 -15.142 1.00 82.81 93 THR A O 1
ATOM 695 N N . ALA A 1 94 ? 11.933 6.629 -15.281 1.00 79.75 94 ALA A N 1
ATOM 696 C CA . ALA A 1 94 ? 13.229 7.301 -15.197 1.00 79.75 94 ALA A CA 1
ATOM 697 C C . ALA A 1 94 ? 13.762 7.412 -13.755 1.00 79.75 94 ALA A C 1
ATOM 699 O O . ALA A 1 94 ? 14.919 7.782 -13.571 1.00 79.75 94 ALA A O 1
ATOM 700 N N . ASN A 1 95 ? 12.932 7.127 -12.743 1.00 90.12 95 ASN A N 1
ATOM 701 C CA . ASN A 1 95 ? 13.246 7.370 -11.332 1.00 90.12 95 ASN A CA 1
ATOM 702 C C . ASN A 1 95 ? 12.958 6.152 -10.438 1.00 90.12 95 ASN A C 1
ATOM 704 O O . ASN A 1 95 ? 12.322 6.285 -9.396 1.00 90.12 95 ASN A O 1
ATOM 708 N N . VAL A 1 96 ? 13.415 4.961 -10.840 1.00 90.38 96 VAL A N 1
ATOM 709 C CA . VAL A 1 96 ? 13.238 3.716 -10.059 1.00 90.38 96 VAL A CA 1
ATOM 710 C C . VAL A 1 96 ? 13.701 3.895 -8.607 1.00 90.38 96 VAL A C 1
ATOM 712 O O . VAL A 1 96 ? 13.013 3.487 -7.679 1.00 90.38 96 VAL A O 1
ATOM 715 N N . GLN A 1 97 ? 14.840 4.559 -8.391 1.00 90.44 97 GLN A N 1
ATOM 716 C CA . GLN A 1 97 ? 15.393 4.767 -7.051 1.00 90.44 97 GLN A CA 1
ATOM 717 C C . GLN A 1 97 ? 14.499 5.648 -6.173 1.00 90.44 97 GLN A C 1
ATOM 719 O O . GLN A 1 97 ? 14.346 5.353 -4.992 1.00 90.44 97 GLN A O 1
ATOM 724 N N . GLY A 1 98 ? 13.921 6.719 -6.727 1.00 92.81 98 GLY A N 1
ATOM 725 C CA . GLY A 1 98 ? 12.998 7.571 -5.979 1.00 92.81 98 GLY A CA 1
ATOM 726 C C . GLY A 1 98 ? 11.720 6.829 -5.601 1.00 92.81 98 GLY A C 1
ATOM 727 O O . GLY A 1 98 ? 11.302 6.903 -4.454 1.00 92.81 98 GLY A O 1
ATOM 728 N N . PHE A 1 99 ? 11.170 6.041 -6.526 1.00 91.88 99 PHE A N 1
ATOM 729 C CA . PHE A 1 99 ? 10.014 5.191 -6.244 1.00 91.88 99 PHE A CA 1
ATOM 730 C C . PHE A 1 99 ? 10.308 4.162 -5.145 1.00 91.88 99 PHE A C 1
ATOM 732 O O . PHE A 1 99 ? 9.543 4.073 -4.193 1.00 91.88 99 PHE A O 1
ATOM 739 N N . ASN A 1 100 ? 11.432 3.441 -5.210 1.00 92.88 100 ASN A N 1
ATOM 740 C CA . ASN A 1 100 ? 11.796 2.485 -4.158 1.00 92.88 100 ASN A CA 1
ATOM 741 C C . ASN A 1 100 ? 11.962 3.1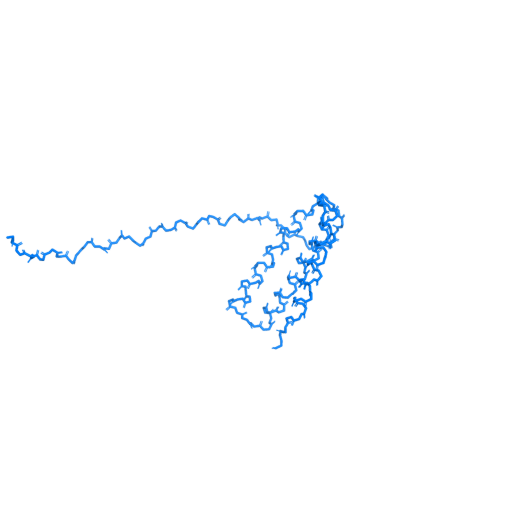67 -2.791 1.00 92.88 100 ASN A C 1
ATOM 743 O O . ASN A 1 100 ? 11.495 2.643 -1.787 1.00 92.88 100 ASN A O 1
ATOM 747 N N . ALA A 1 101 ? 12.559 4.362 -2.747 1.00 95.50 101 ALA A N 1
ATOM 748 C CA . ALA A 1 101 ? 12.689 5.114 -1.500 1.00 95.50 101 ALA A CA 1
ATOM 749 C C . ALA A 1 101 ? 11.326 5.532 -0.913 1.00 95.50 101 ALA A C 1
ATOM 751 O O . ALA A 1 101 ? 11.158 5.526 0.306 1.00 95.50 101 ALA A O 1
ATOM 752 N N . GLU A 1 102 ? 10.357 5.892 -1.758 1.00 95.25 102 GLU A N 1
ATOM 753 C CA . GLU A 1 102 ? 8.982 6.189 -1.332 1.00 95.25 102 GLU A CA 1
ATOM 754 C C . GLU A 1 102 ? 8.264 4.930 -0.817 1.00 95.25 102 GLU A C 1
ATOM 756 O O . GLU A 1 102 ? 7.595 4.989 0.215 1.00 95.25 102 GLU A O 1
ATOM 761 N N . LEU A 1 103 ? 8.447 3.780 -1.478 1.00 95.06 103 LEU A N 1
ATOM 762 C CA . LEU A 1 103 ? 7.889 2.495 -1.037 1.00 95.06 103 LEU A CA 1
ATOM 763 C C . LEU A 1 103 ? 8.480 2.041 0.305 1.00 95.06 103 LEU A C 1
ATOM 765 O O . LEU A 1 103 ? 7.728 1.627 1.187 1.00 95.06 103 LEU A O 1
ATOM 769 N N . ASP A 1 104 ? 9.788 2.206 0.509 1.00 97.00 104 ASP A N 1
ATOM 770 C CA . ASP A 1 104 ? 10.457 1.919 1.783 1.00 97.00 104 ASP A CA 1
ATOM 771 C C . ASP A 1 104 ? 9.916 2.795 2.923 1.00 97.00 104 ASP A C 1
ATOM 773 O O . ASP A 1 104 ? 9.642 2.306 4.025 1.00 97.00 104 ASP A O 1
ATOM 777 N N . GLN A 1 105 ? 9.740 4.098 2.668 1.00 97.31 105 GLN A N 1
ATOM 778 C CA . GLN A 1 105 ? 9.149 5.020 3.642 1.00 97.31 105 GLN A CA 1
ATOM 779 C C . GLN A 1 105 ? 7.723 4.606 3.989 1.00 97.31 105 GLN A C 1
ATOM 781 O O . GLN A 1 105 ? 7.378 4.490 5.166 1.00 97.31 105 GLN A O 1
ATOM 786 N N . TYR A 1 106 ? 6.917 4.313 2.975 1.00 95.75 106 TYR A N 1
ATOM 787 C CA . TYR A 1 106 ? 5.540 3.908 3.183 1.00 95.75 106 TYR A CA 1
ATOM 788 C C . TYR A 1 106 ? 5.441 2.569 3.933 1.00 95.75 106 TYR A C 1
ATOM 790 O O . TYR A 1 106 ? 4.634 2.422 4.853 1.00 95.75 106 TYR A O 1
ATOM 798 N N . ARG A 1 107 ? 6.334 1.615 3.645 1.00 97.88 107 ARG A N 1
ATOM 799 C CA . ARG A 1 107 ? 6.430 0.348 4.385 1.00 97.88 107 ARG A CA 1
ATOM 800 C C . ARG A 1 107 ? 6.768 0.586 5.853 1.00 97.88 107 ARG A C 1
ATOM 802 O O . ARG A 1 107 ? 6.229 -0.101 6.723 1.00 97.88 107 ARG A O 1
ATOM 809 N N . ALA A 1 108 ? 7.649 1.539 6.149 1.00 98.06 108 ALA A N 1
ATOM 810 C CA . ALA A 1 108 ? 7.974 1.906 7.524 1.00 98.06 108 ALA A CA 1
ATOM 811 C C . ALA A 1 108 ? 6.760 2.502 8.257 1.00 98.06 108 ALA A C 1
ATOM 813 O O . ALA A 1 108 ? 6.497 2.116 9.395 1.00 98.06 108 ALA A O 1
ATOM 814 N N . GLU A 1 109 ? 5.991 3.376 7.604 1.00 96.94 109 GLU A N 1
ATOM 815 C CA . GLU A 1 109 ? 4.763 3.957 8.164 1.00 96.94 109 GLU A CA 1
ATOM 816 C C . GLU A 1 109 ? 3.704 2.891 8.464 1.00 96.94 109 GLU A C 1
ATOM 818 O O . GLU A 1 109 ? 3.168 2.846 9.573 1.00 96.94 109 GLU A O 1
ATOM 823 N N . VAL A 1 110 ? 3.450 1.981 7.517 1.00 96.44 110 VAL A N 1
ATOM 824 C CA . VAL A 1 110 ? 2.504 0.870 7.706 1.00 96.44 110 VAL A CA 1
ATOM 825 C C . VAL A 1 110 ? 2.965 -0.049 8.840 1.00 96.44 110 VAL A C 1
ATOM 827 O O . VAL A 1 110 ? 2.163 -0.451 9.682 1.00 96.44 110 VAL A O 1
ATOM 830 N N . ASN A 1 111 ? 4.263 -0.352 8.925 1.00 97.38 111 ASN A N 1
ATOM 831 C CA . ASN A 1 111 ? 4.807 -1.168 10.012 1.00 97.38 111 ASN A CA 1
ATOM 832 C C . ASN A 1 111 ? 4.732 -0.489 11.383 1.00 97.38 111 ASN A C 1
ATOM 834 O O . ASN A 1 111 ? 4.552 -1.191 12.382 1.00 97.38 111 ASN A O 1
ATOM 838 N N . ALA A 1 112 ? 4.834 0.839 11.429 1.00 97.19 112 ALA A N 1
ATOM 839 C CA . ALA A 1 112 ? 4.712 1.632 12.648 1.00 97.19 112 ALA A CA 1
ATOM 840 C C . ALA A 1 112 ? 3.267 1.760 13.155 1.00 97.19 112 ALA A C 1
ATOM 842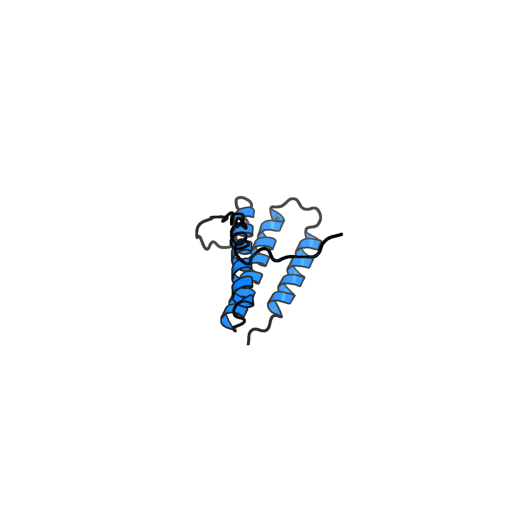 O O . ALA A 1 112 ? 3.073 2.197 14.289 1.00 97.19 112 ALA A O 1
ATOM 843 N N . LEU A 1 113 ? 2.264 1.379 12.353 1.00 94.75 113 LEU A N 1
ATOM 844 C CA . LEU A 1 113 ? 0.877 1.331 12.802 1.00 94.75 113 LEU A CA 1
ATOM 845 C C . LEU A 1 113 ? 0.732 0.315 13.943 1.00 94.75 113 LEU A C 1
ATOM 847 O O . LEU A 1 113 ? 0.970 -0.886 13.753 1.00 94.75 113 LEU A O 1
ATOM 851 N N . ASP A 1 114 ? 0.355 0.831 15.111 1.00 95.06 114 ASP A N 1
ATOM 852 C CA . ASP A 1 114 ? 0.026 0.059 16.304 1.00 95.06 114 ASP A CA 1
ATOM 853 C C . ASP A 1 114 ? -1.442 -0.378 16.244 1.00 95.06 114 ASP A C 1
ATOM 855 O O . ASP A 1 114 ? -2.326 0.437 15.976 1.00 95.06 114 ASP A O 1
ATOM 859 N N . CYS A 1 115 ? -1.677 -1.671 16.442 1.00 94.56 115 CYS A N 1
ATOM 860 C CA . CYS A 1 115 ? -2.981 -2.314 16.277 1.00 94.56 115 CYS A CA 1
ATOM 861 C C . CYS A 1 115 ? -3.418 -3.082 17.536 1.00 94.56 115 CYS A C 1
ATOM 863 O O . CYS A 1 115 ? -4.287 -3.953 17.426 1.00 94.56 115 CYS A O 1
ATOM 865 N N . ASP A 1 116 ? -2.798 -2.795 18.685 1.00 84.06 116 ASP A N 1
ATOM 866 C CA . ASP A 1 116 ? -3.118 -3.390 19.991 1.00 84.06 116 ASP A CA 1
ATOM 867 C C . ASP A 1 116 ? -4.294 -2.697 20.713 1.00 84.06 116 ASP A C 1
ATOM 869 O O . ASP A 1 116 ? -4.444 -1.455 20.620 1.00 84.06 116 ASP A O 1
#

Organism: NCBI:txid291179

Secondary structure (DSSP, 8-state):
--------S-S----------------------------TTSHHHHHHHHHHHHHHHHHHHHH---HHHHHHHHHHHHHHHHHHHHHHTTS--S-HHHHHHHHHHHHHHHHH----

Foldseek 3Di:
DDDDDDDDDDPPPDDPDDPPPPDPPPPDDDDDPDDLDLDLPCLVVQLVVLVVQLVVLVVVCVVPVALVSLVSNLVSQLSNLVSVLSCLVNDPDPCSPVSVVVSVVSNVVSVPDDSD